Protein AF-A0A9N9DSS7-F1 (afdb_monomer_lite)

Structure (mmCIF, N/CA/C/O backbone):
data_AF-A0A9N9DSS7-F1
#
_entry.id   AF-A0A9N9DSS7-F1
#
loop_
_atom_site.group_PDB
_atom_site.id
_atom_site.type_symbol
_atom_site.label_atom_id
_atom_site.label_alt_id
_atom_site.label_comp_id
_atom_site.label_asym_id
_atom_site.label_entity_id
_atom_site.label_seq_id
_atom_site.pdbx_PDB_ins_code
_atom_site.Cartn_x
_atom_site.Cartn_y
_atom_site.Cartn_z
_atom_site.occupancy
_atom_site.B_iso_or_equiv
_atom_site.auth_seq_id
_atom_site.auth_comp_id
_atom_site.auth_asym_id
_atom_site.auth_atom_id
_atom_site.pdbx_PDB_model_num
ATOM 1 N N . THR A 1 1 ? 1.204 4.857 5.029 1.00 75.88 1 THR A N 1
ATOM 2 C CA . THR A 1 1 ? -0.131 5.374 4.636 1.00 75.88 1 THR A CA 1
ATOM 3 C C . THR A 1 1 ? -0.369 5.137 3.145 1.00 75.88 1 THR A C 1
ATOM 5 O O . THR A 1 1 ? 0.566 4.724 2.459 1.00 75.88 1 THR A O 1
ATOM 8 N N . LEU A 1 2 ? -1.593 5.334 2.623 1.00 78.75 2 LEU A N 1
ATOM 9 C CA . LEU A 1 2 ? -1.880 5.145 1.186 1.00 78.75 2 LEU A CA 1
ATOM 10 C C . LEU A 1 2 ? -0.961 6.008 0.316 1.00 78.75 2 LEU A C 1
ATOM 12 O O . LEU A 1 2 ? -0.306 5.494 -0.584 1.00 78.75 2 LEU A O 1
ATOM 16 N N . CYS A 1 3 ? -0.859 7.298 0.640 1.00 80.12 3 CYS A N 1
ATOM 17 C CA . CYS A 1 3 ? -0.041 8.248 -0.108 1.00 80.12 3 CYS A CA 1
ATOM 18 C C . CYS A 1 3 ? 1.440 7.845 -0.128 1.00 80.12 3 CYS A C 1
ATOM 20 O O . CYS A 1 3 ? 2.058 7.871 -1.182 1.00 80.12 3 CYS A O 1
ATOM 22 N N . GLU A 1 4 ? 1.999 7.384 0.995 1.00 81.25 4 GLU A N 1
ATOM 23 C CA . GLU A 1 4 ? 3.381 6.874 1.032 1.00 81.25 4 GLU A CA 1
ATOM 24 C C . GLU A 1 4 ? 3.582 5.639 0.145 1.00 81.25 4 GLU A C 1
ATOM 26 O O . GLU A 1 4 ? 4.634 5.481 -0.470 1.00 81.25 4 GLU A O 1
ATOM 31 N N . SER A 1 5 ? 2.582 4.759 0.070 1.00 80.25 5 SER A N 1
ATOM 32 C CA . SER A 1 5 ? 2.652 3.544 -0.753 1.00 80.25 5 SER A CA 1
ATOM 33 C C . SER A 1 5 ? 2.568 3.883 -2.243 1.00 80.25 5 SER A C 1
ATOM 35 O O . SER A 1 5 ? 3.313 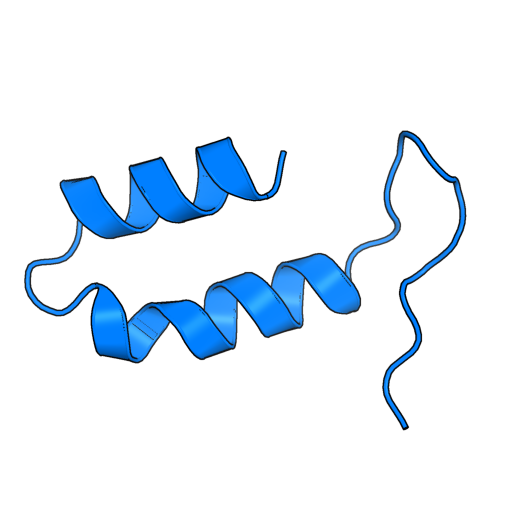3.325 -3.049 1.00 80.25 5 SER A O 1
ATOM 37 N N . LEU A 1 6 ? 1.720 4.851 -2.602 1.00 82.69 6 LEU A N 1
ATOM 38 C CA . LEU A 1 6 ? 1.613 5.373 -3.965 1.00 82.69 6 LEU A CA 1
ATOM 39 C C . LEU 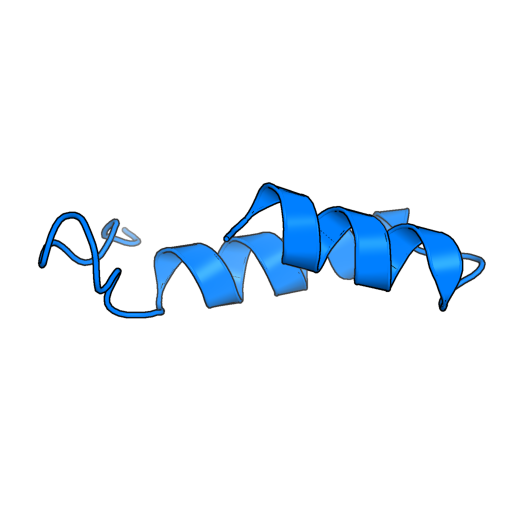A 1 6 ? 2.900 6.085 -4.398 1.00 82.69 6 LEU A C 1
ATOM 41 O O . LEU A 1 6 ? 3.406 5.798 -5.476 1.00 82.69 6 LEU A O 1
ATOM 45 N N . VAL A 1 7 ? 3.483 6.924 -3.537 1.00 83.44 7 VAL A N 1
ATOM 46 C CA . VAL A 1 7 ? 4.745 7.628 -3.825 1.00 83.44 7 VAL A CA 1
ATOM 47 C C . VAL A 1 7 ? 5.910 6.650 -3.997 1.00 83.44 7 VAL A C 1
ATOM 49 O O .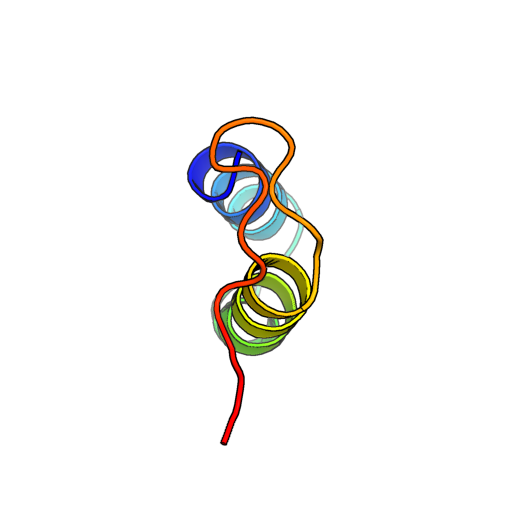 VAL A 1 7 ? 6.713 6.800 -4.913 1.00 83.44 7 VAL A O 1
ATOM 52 N N . LYS A 1 8 ? 6.005 5.598 -3.173 1.00 81.88 8 LYS A N 1
ATOM 53 C CA . LYS A 1 8 ? 7.017 4.546 -3.387 1.00 81.88 8 LYS A CA 1
ATOM 54 C C . LYS A 1 8 ? 6.841 3.857 -4.739 1.00 81.88 8 LYS A C 1
ATOM 56 O O . LYS A 1 8 ? 7.824 3.595 -5.421 1.00 81.88 8 LYS A O 1
ATOM 61 N N . THR A 1 9 ? 5.599 3.594 -5.129 1.00 79.62 9 THR A N 1
ATOM 62 C CA . THR A 1 9 ? 5.288 2.923 -6.397 1.00 79.62 9 THR A CA 1
ATOM 63 C C . THR A 1 9 ? 5.613 3.817 -7.595 1.00 79.62 9 THR A C 1
ATOM 65 O O . THR A 1 9 ? 6.189 3.331 -8.562 1.00 79.62 9 THR A O 1
ATOM 68 N N . SER A 1 10 ? 5.342 5.125 -7.507 1.00 78.56 10 SER A N 1
ATOM 69 C CA . SER A 1 10 ? 5.633 6.092 -8.576 1.00 78.56 10 SER A CA 1
ATOM 70 C C . SER A 1 10 ? 7.119 6.385 -8.771 1.00 78.56 10 SER A C 1
ATOM 72 O O . SER A 1 10 ? 7.528 6.781 -9.854 1.00 78.56 10 SER A O 1
ATOM 74 N N . VAL A 1 11 ? 7.934 6.228 -7.726 1.00 79.62 11 VAL A N 1
ATOM 75 C CA . VAL A 1 11 ? 9.384 6.474 -7.797 1.00 79.62 11 VAL A CA 1
ATOM 76 C C . VAL A 1 11 ? 10.150 5.240 -8.288 1.00 79.62 11 VAL A C 1
ATOM 78 O O . VAL A 1 11 ? 11.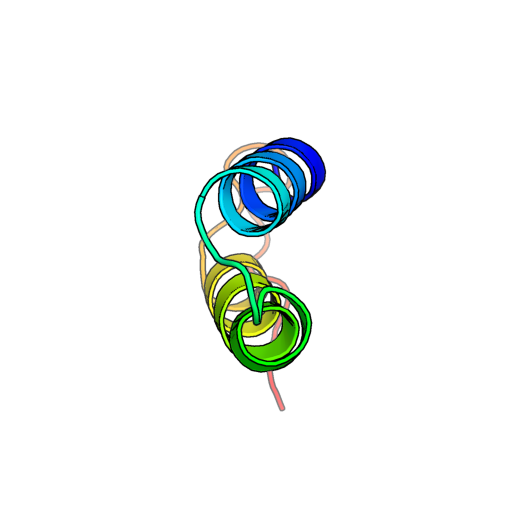198 5.382 -8.911 1.00 79.62 11 VAL A O 1
ATOM 81 N N . ILE A 1 12 ? 9.650 4.032 -8.007 1.00 77.31 12 ILE A N 1
ATOM 82 C CA . ILE A 1 12 ? 10.368 2.775 -8.278 1.00 77.31 12 ILE A CA 1
ATOM 83 C C . ILE A 1 12 ? 10.020 2.187 -9.653 1.00 77.31 12 ILE A C 1
ATOM 85 O O . ILE A 1 12 ? 10.870 1.543 -10.265 1.00 77.31 12 ILE A O 1
ATOM 89 N N . LEU A 1 13 ? 8.794 2.381 -10.147 1.00 76.44 13 LEU A N 1
ATOM 90 C CA . LEU A 1 13 ? 8.307 1.732 -11.366 1.00 76.44 13 LEU A CA 1
ATOM 91 C C . LEU A 1 13 ? 7.992 2.765 -12.448 1.00 76.44 13 LEU A C 1
ATOM 93 O O . LEU A 1 13 ? 7.211 3.684 -12.231 1.00 76.44 13 LEU A O 1
ATOM 97 N N . THR A 1 14 ? 8.573 2.579 -13.633 1.00 75.19 14 THR A N 1
ATOM 98 C CA . THR A 1 14 ? 8.318 3.422 -14.813 1.00 75.19 14 THR A CA 1
ATOM 99 C C . THR A 1 14 ? 6.858 3.316 -15.282 1.00 75.19 14 THR A C 1
ATOM 101 O O . THR A 1 14 ? 6.297 4.310 -15.725 1.00 75.19 14 THR A O 1
ATOM 104 N N . ASP A 1 15 ? 6.214 2.163 -15.051 1.00 78.56 15 ASP A N 1
ATOM 105 C CA . ASP A 1 15 ? 4.788 1.897 -15.305 1.00 78.56 15 ASP A CA 1
ATOM 106 C C . ASP A 1 15 ? 3.970 1.896 -14.003 1.00 78.56 15 ASP A C 1
ATOM 108 O O . ASP A 1 15 ? 3.240 0.954 -13.665 1.00 78.56 15 ASP A O 1
ATOM 112 N N . TRP A 1 16 ? 4.151 2.937 -13.197 1.00 77.25 16 TRP A N 1
ATOM 113 C CA . TRP A 1 16 ? 3.494 3.061 -11.899 1.00 77.25 16 TRP A CA 1
ATOM 114 C C . TRP A 1 16 ? 1.965 2.973 -12.007 1.00 77.25 16 TRP A C 1
ATOM 116 O O . TRP A 1 16 ? 1.346 2.337 -11.153 1.00 77.25 16 TRP A O 1
ATOM 126 N N . ASP A 1 17 ? 1.379 3.504 -13.085 1.00 78.25 17 ASP A N 1
ATOM 127 C CA . ASP A 1 17 ? -0.060 3.506 -13.380 1.00 78.25 17 ASP A CA 1
ATOM 128 C C . ASP A 1 17 ? -0.680 2.102 -13.377 1.00 78.25 17 ASP A C 1
ATOM 130 O O . ASP A 1 17 ? -1.773 1.895 -12.850 1.00 78.25 17 ASP A O 1
ATOM 134 N N . ILE A 1 18 ? 0.045 1.110 -13.903 1.00 85.94 18 ILE A N 1
ATOM 135 C CA . ILE A 1 18 ? -0.399 -0.292 -13.964 1.00 85.94 18 ILE A CA 1
ATOM 136 C C . ILE A 1 18 ? -0.456 -0.911 -12.560 1.00 85.94 18 ILE A C 1
ATOM 138 O O . ILE A 1 18 ? -1.252 -1.810 -12.291 1.00 85.94 18 ILE A O 1
ATOM 142 N N . ASN A 1 19 ? 0.363 -0.404 -11.640 1.00 80.06 19 ASN A N 1
ATOM 143 C CA . ASN A 1 19 ? 0.492 -0.919 -10.282 1.00 80.06 19 ASN A CA 1
ATOM 144 C C . ASN A 1 19 ? -0.404 -0.181 -9.274 1.00 80.06 19 ASN A C 1
ATOM 146 O O . ASN A 1 19 ? -0.674 -0.713 -8.194 1.00 80.06 19 ASN A O 1
ATOM 150 N N . VAL A 1 20 ? -0.937 0.996 -9.630 1.00 83.88 20 VAL A N 1
ATOM 151 C CA . VAL A 1 20 ? -1.880 1.765 -8.797 1.00 83.88 20 VAL A CA 1
ATOM 152 C C . VAL A 1 20 ? -3.095 0.931 -8.354 1.00 83.88 20 VAL A C 1
ATOM 154 O O . VAL A 1 20 ? -3.392 0.942 -7.155 1.00 83.88 20 VAL A O 1
ATOM 157 N N . PRO A 1 21 ? -3.782 0.160 -9.226 1.00 83.69 21 PRO A N 1
ATOM 158 C CA . PRO A 1 21 ? -4.916 -0.666 -8.811 1.00 83.69 21 PRO A CA 1
ATOM 159 C C . PRO A 1 21 ? -4.535 -1.723 -7.769 1.00 83.69 21 PRO A C 1
ATOM 161 O O . PRO A 1 21 ? -5.284 -1.946 -6.821 1.00 83.69 21 PRO A O 1
ATOM 164 N N . SER A 1 22 ? -3.352 -2.331 -7.905 1.00 83.81 22 SER A N 1
ATOM 165 C CA . SER A 1 22 ? -2.840 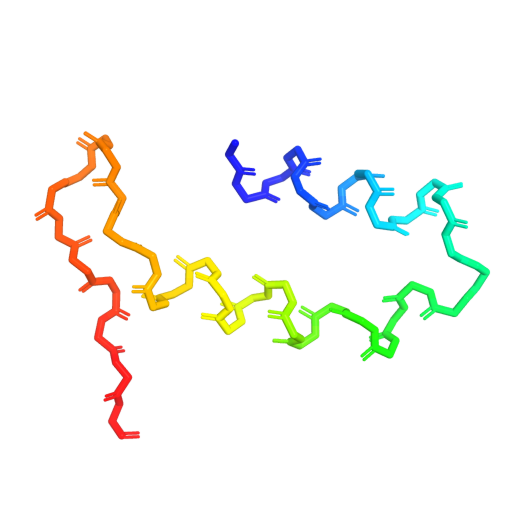-3.345 -6.973 1.00 83.81 22 SER A CA 1
ATOM 166 C C . SER A 1 22 ? -2.533 -2.752 -5.593 1.00 83.81 22 SER A C 1
ATOM 168 O O . SER A 1 22 ? -2.922 -3.302 -4.556 1.00 83.81 22 SER A O 1
ATOM 170 N N . VAL A 1 23 ? -1.911 -1.569 -5.564 1.00 83.38 23 VAL A N 1
ATOM 171 C CA . VAL A 1 23 ? -1.628 -0.825 -4.325 1.00 83.38 23 VAL A CA 1
ATOM 172 C C . VAL A 1 23 ? -2.925 -0.398 -3.637 1.00 83.38 23 VAL A C 1
ATOM 174 O O . VAL A 1 23 ? -3.054 -0.537 -2.419 1.00 83.38 23 VAL A O 1
ATOM 177 N N . LEU A 1 24 ? -3.911 0.076 -4.403 1.00 83.81 24 LEU A N 1
ATOM 178 C CA . LEU A 1 24 ? -5.226 0.454 -3.882 1.00 83.81 24 LEU A CA 1
ATOM 179 C C . LEU A 1 24 ? -6.006 -0.749 -3.351 1.00 83.81 24 LEU A C 1
ATOM 181 O O . LEU A 1 24 ? -6.632 -0.638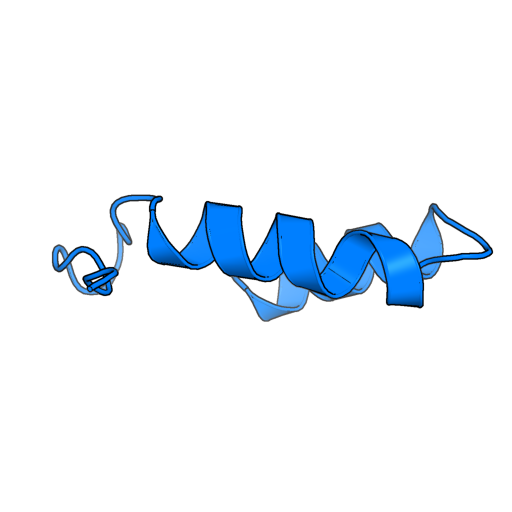 -2.298 1.00 83.81 24 LEU A O 1
ATOM 185 N N . PHE A 1 25 ? -5.959 -1.886 -4.046 1.00 82.56 25 PHE A N 1
ATOM 186 C CA . PHE A 1 25 ? -6.578 -3.125 -3.588 1.00 82.56 25 PHE A CA 1
ATOM 187 C C . PHE A 1 25 ? -5.967 -3.571 -2.261 1.00 82.56 25 PHE A C 1
ATOM 189 O O . PHE A 1 25 ? -6.686 -3.708 -1.277 1.00 82.56 25 PHE A O 1
ATOM 196 N N . THR A 1 26 ? -4.637 -3.659 -2.203 1.00 81.94 26 THR A N 1
ATOM 197 C CA . THR A 1 26 ? -3.903 -4.022 -0.983 1.00 81.94 26 THR A CA 1
ATOM 198 C C . THR A 1 26 ? -4.227 -3.072 0.168 1.00 81.94 26 THR A C 1
ATOM 200 O O . THR A 1 26 ? -4.431 -3.508 1.296 1.00 81.94 26 THR A O 1
ATOM 203 N N . TYR A 1 27 ? -4.315 -1.767 -0.097 1.00 80.25 27 TYR A N 1
ATOM 204 C CA . TYR A 1 27 ? -4.671 -0.780 0.921 1.00 80.25 27 TYR A CA 1
ATOM 205 C C . TYR A 1 27 ? -6.109 -0.947 1.439 1.00 80.25 27 TYR A C 1
ATOM 207 O O . TYR A 1 27 ? -6.355 -0.734 2.626 1.00 80.25 27 TYR A O 1
ATOM 215 N N . ARG A 1 28 ? -7.052 -1.332 0.571 1.00 76.75 28 ARG A N 1
ATOM 216 C CA . ARG A 1 28 ? -8.451 -1.595 0.944 1.00 76.75 28 ARG A CA 1
ATOM 217 C C . ARG A 1 28 ? -8.612 -2.906 1.711 1.00 76.75 28 ARG A C 1
ATOM 219 O O . ARG A 1 28 ? -9.361 -2.942 2.674 1.00 76.75 28 ARG A O 1
ATOM 226 N N . THR A 1 29 ? -7.883 -3.955 1.342 1.00 73.31 29 THR A N 1
ATOM 227 C CA . THR A 1 29 ? -7.929 -5.241 2.055 1.00 73.31 29 THR A CA 1
ATOM 228 C C . THR A 1 29 ? -7.089 -5.244 3.328 1.00 73.31 29 THR A C 1
ATOM 230 O O . THR A 1 29 ? -7.281 -6.091 4.192 1.00 73.31 29 THR A O 1
ATOM 233 N N . ALA A 1 30 ? -6.130 -4.327 3.461 1.00 72.38 30 ALA A N 1
ATOM 234 C CA . ALA A 1 30 ? -5.328 -4.209 4.666 1.00 72.38 30 ALA A CA 1
ATOM 235 C C . ALA A 1 30 ? -6.126 -3.538 5.788 1.00 72.38 30 ALA A C 1
ATOM 237 O O . ALA A 1 30 ? -6.622 -2.415 5.648 1.00 72.38 30 ALA A O 1
ATOM 238 N N . LYS A 1 31 ? -6.158 -4.195 6.950 1.00 66.31 31 LYS A N 1
ATOM 239 C CA . LYS A 1 31 ? -6.694 -3.628 8.185 1.00 66.31 31 LYS A CA 1
ATOM 240 C C . LYS A 1 31 ? -5.964 -2.334 8.532 1.00 66.31 31 LYS A C 1
ATOM 242 O O . LYS A 1 31 ? -4.812 -2.341 8.968 1.00 66.31 31 LYS A O 1
ATOM 247 N N . GLN A 1 32 ? -6.647 -1.210 8.339 1.00 67.75 32 GLN A N 1
ATOM 248 C CA . GLN A 1 32 ? -6.078 0.100 8.613 1.00 67.75 32 GLN A CA 1
ATOM 249 C C . GLN A 1 32 ? -5.849 0.250 10.117 1.00 67.75 32 GLN A C 1
ATOM 251 O O . GLN A 1 32 ? -6.788 0.210 10.913 1.00 67.75 32 GLN A O 1
ATOM 256 N N . ALA A 1 33 ? -4.592 0.440 10.516 1.00 63.38 33 ALA A N 1
ATOM 257 C CA . ALA A 1 33 ? -4.217 0.589 11.922 1.00 63.38 33 ALA A CA 1
ATOM 258 C C . ALA A 1 33 ? -4.843 1.837 12.575 1.00 63.38 33 ALA A C 1
ATOM 260 O O . ALA A 1 33 ? -5.086 1.845 13.780 1.00 63.38 33 ALA A O 1
ATOM 261 N N . THR A 1 34 ? -5.126 2.874 11.780 1.00 63.72 34 THR A N 1
ATOM 262 C CA . THR A 1 34 ? -5.680 4.155 12.236 1.00 63.72 34 THR A CA 1
ATOM 263 C C . THR A 1 34 ? -7.185 4.098 12.472 1.00 63.72 34 THR A C 1
ATOM 265 O O . THR A 1 34 ? -7.654 4.515 13.525 1.00 63.72 34 THR A O 1
ATOM 268 N N . THR A 1 35 ? -7.951 3.564 11.524 1.00 62.84 35 THR A N 1
ATOM 269 C CA . THR A 1 35 ? -9.418 3.498 11.612 1.00 62.84 35 THR A CA 1
ATOM 270 C C . THR A 1 35 ? -9.933 2.192 12.208 1.00 62.84 35 THR A C 1
ATOM 272 O O . THR A 1 35 ? -11.107 2.131 12.553 1.00 62.84 35 THR A O 1
ATOM 275 N N . LYS A 1 36 ? -9.094 1.151 12.350 1.00 60.91 36 LYS A N 1
ATOM 276 C CA . LYS A 1 36 ? -9.459 -0.220 12.786 1.00 60.91 36 LYS A CA 1
ATOM 277 C C . LYS A 1 36 ? -10.588 -0.876 11.973 1.00 60.91 36 LYS A C 1
ATOM 279 O O . LYS A 1 36 ? -11.044 -1.959 12.330 1.00 60.91 36 LYS A O 1
ATOM 284 N N . ILE A 1 37 ? -10.998 -0.233 10.886 1.00 63.38 37 ILE A N 1
ATOM 285 C CA . ILE A 1 37 ? -12.038 -0.646 9.954 1.00 63.38 37 ILE A CA 1
ATOM 286 C C . ILE A 1 37 ? -11.310 -1.087 8.689 1.00 63.38 37 ILE A C 1
ATOM 288 O O . ILE A 1 37 ? -10.462 -0.350 8.182 1.00 63.38 37 ILE A O 1
ATOM 292 N N . GLU A 1 38 ? -11.609 -2.287 8.201 1.00 58.81 38 GLU A N 1
ATOM 293 C CA . GLU A 1 38 ? -11.229 -2.682 6.846 1.00 58.81 38 GLU A CA 1
ATOM 294 C C . GLU A 1 38 ? -12.153 -1.955 5.863 1.00 58.81 38 GLU A C 1
ATOM 296 O O . GLU A 1 38 ? -13.376 -2.078 5.984 1.00 58.81 38 GLU A O 1
ATOM 301 N N . PRO A 1 39 ? -11.612 -1.156 4.924 1.00 60.44 39 PRO A N 1
ATOM 302 C CA . PRO A 1 39 ? -12.387 -0.631 3.809 1.00 60.44 39 PRO A CA 1
ATOM 303 C C . PRO A 1 39 ? -12.911 -1.806 2.979 1.00 60.44 39 PRO A C 1
ATOM 305 O O . PRO A 1 39 ? -12.214 -2.361 2.137 1.00 60.44 39 PRO A O 1
ATOM 308 N N . PHE A 1 40 ? -14.135 -2.221 3.273 1.00 58.16 40 PHE A N 1
ATOM 309 C CA . PHE A 1 40 ? -14.759 -3.395 2.684 1.00 58.16 40 PHE A CA 1
ATOM 310 C C . PHE A 1 40 ? -14.737 -3.373 1.146 1.00 58.16 40 PHE A C 1
ATOM 312 O O . PHE A 1 40 ? -14.885 -2.324 0.511 1.00 58.16 40 PHE A O 1
ATOM 319 N N . TYR A 1 41 ? -14.554 -4.560 0.572 1.00 55.84 41 TYR A N 1
ATOM 320 C CA . TYR A 1 41 ? -14.648 -4.844 -0.855 1.00 55.84 41 TYR A CA 1
ATOM 321 C C . TYR A 1 41 ? -15.910 -5.698 -1.080 1.00 55.84 41 TYR A C 1
ATOM 323 O O . TYR A 1 41 ? -16.030 -6.747 -0.447 1.00 55.84 41 TYR A O 1
ATOM 331 N N . LEU A 1 42 ? -16.850 -5.202 -1.903 1.00 52.12 42 LEU A N 1
ATOM 332 C CA . LEU A 1 42 ? -18.034 -5.937 -2.394 1.00 52.12 42 LEU A CA 1
ATOM 333 C C . LEU A 1 42 ? -17.635 -6.958 -3.452 1.00 52.12 42 LEU A C 1
ATOM 335 O O . LEU A 1 42 ? -16.889 -6.549 -4.370 1.00 52.12 42 LEU A O 1
#

Sequence (42 aa):
TLCESLVKTSVILTDWDINVPSVLFTYRTAKQATTKIEPFYL

Radius of gyration: 11.17 Å; chains: 1; bounding box: 28×14×28 Å

pLDDT: mean 74.54, std 9.2, range [52.12, 85.94]

Organism: NCBI:txid1213867

Secondary structure (DSSP, 8-state):
-HHHHHHHHHHH-TTHHHHHHHHHHHHHHS--TTT-------

Foldseek 3Di:
DLVVLLVVLVVPDPPSVVCNVVSVVCQQQDQDPVVSDRNDDD